Protein AF-A0AAW9X920-F1 (afdb_monomer)

Secondary structure (DSSP, 8-state):
-PPPTHHHHTTS--------------PPPPPGGGS-SS----S----EETT---EEEEEEEEEEETTTTEEEEEEEEEEEEPTTS-EEEEEE--SSS-GGGSPPHHHHHHHHHHHHHHTTSSSSEES--

Mean predicted aligned error: 16.29 Å

Structure (mmCIF, N/CA/C/O backbone):
data_AF-A0AAW9X920-F1
#
_entry.id   AF-A0AAW9X920-F1
#
loop_
_atom_site.group_PDB
_atom_site.id
_atom_site.type_symbol
_atom_site.label_atom_id
_atom_site.label_alt_id
_atom_site.label_comp_id
_atom_site.label_asym_id
_atom_site.label_entity_id
_atom_site.label_seq_id
_atom_site.pdbx_PDB_ins_code
_atom_site.Cartn_x
_atom_site.Cartn_y
_atom_site.Cartn_z
_atom_site.occupancy
_atom_site.B_iso_or_equiv
_atom_site.auth_seq_id
_atom_site.auth_comp_id
_atom_site.auth_asym_id
_atom_site.auth_atom_id
_atom_site.pdbx_PDB_model_num
ATOM 1 N N . MET A 1 1 ? 6.898 -12.401 75.061 1.00 42.81 1 MET A N 1
ATOM 2 C CA . MET A 1 1 ? 6.450 -13.592 74.314 1.00 42.81 1 MET A CA 1
ATOM 3 C C . MET A 1 1 ? 6.729 -13.312 72.852 1.00 42.81 1 MET A C 1
ATOM 5 O O . MET A 1 1 ? 6.138 -12.394 72.303 1.00 42.81 1 MET A O 1
ATOM 9 N N . SER A 1 2 ? 7.764 -13.949 72.305 1.00 46.25 2 SER A N 1
ATOM 10 C CA . SER A 1 2 ? 8.274 -13.684 70.960 1.00 46.25 2 SER A CA 1
ATOM 11 C C . SER A 1 2 ? 7.410 -14.397 69.925 1.00 46.25 2 SER A C 1
ATOM 13 O O . SER A 1 2 ? 7.276 -15.618 69.980 1.00 46.25 2 SER A O 1
ATOM 15 N N . ASN A 1 3 ? 6.846 -13.638 68.991 1.00 46.78 3 ASN A N 1
ATOM 16 C CA . ASN A 1 3 ? 6.108 -14.186 67.861 1.00 46.78 3 ASN A CA 1
ATOM 17 C C . ASN A 1 3 ? 7.087 -14.945 66.958 1.00 46.78 3 ASN A C 1
ATOM 19 O O . ASN A 1 3 ? 8.078 -14.387 66.487 1.00 46.78 3 ASN A O 1
ATOM 23 N N . ASN A 1 4 ? 6.838 -16.242 66.805 1.00 52.34 4 ASN A N 1
ATOM 24 C CA . ASN A 1 4 ? 7.707 -17.183 66.118 1.00 52.34 4 ASN A CA 1
ATOM 25 C C . ASN A 1 4 ? 7.576 -16.962 64.601 1.00 52.34 4 ASN A C 1
ATOM 27 O O . ASN A 1 4 ? 6.489 -17.089 64.043 1.00 52.34 4 ASN A O 1
ATOM 31 N N . LEU A 1 5 ? 8.676 -16.614 63.925 1.00 49.59 5 LEU A N 1
ATOM 32 C CA . LEU A 1 5 ? 8.700 -16.273 62.490 1.00 49.59 5 LEU A CA 1
ATOM 33 C C . LEU A 1 5 ? 8.273 -17.433 61.561 1.00 49.59 5 LEU A C 1
ATOM 35 O O . LEU A 1 5 ? 8.078 -17.226 60.366 1.00 49.59 5 LEU A O 1
ATOM 39 N N . GLN A 1 6 ? 8.133 -18.645 62.103 1.00 53.91 6 GLN A N 1
ATOM 40 C CA . GLN A 1 6 ? 7.789 -19.867 61.373 1.00 53.91 6 GLN A CA 1
ATOM 41 C C . GLN A 1 6 ? 6.299 -19.961 61.005 1.00 53.91 6 GLN A C 1
ATOM 43 O O . GLN A 1 6 ? 5.966 -20.542 59.974 1.00 53.91 6 GLN A O 1
ATOM 48 N N . ASP A 1 7 ? 5.404 -19.331 61.773 1.00 49.53 7 ASP A N 1
ATOM 49 C CA . ASP A 1 7 ? 3.957 -19.428 61.522 1.00 49.53 7 ASP A CA 1
ATOM 50 C C . ASP A 1 7 ? 3.498 -18.547 60.345 1.00 49.53 7 ASP A C 1
ATOM 52 O O . ASP A 1 7 ? 2.472 -18.814 59.722 1.00 49.53 7 ASP A O 1
ATOM 56 N N . ILE A 1 8 ? 4.284 -17.528 59.972 1.00 47.59 8 ILE A N 1
ATOM 57 C CA . ILE A 1 8 ? 3.985 -16.647 58.828 1.00 47.59 8 ILE A CA 1
ATOM 58 C C . ILE A 1 8 ? 4.413 -17.294 57.497 1.00 47.59 8 ILE A C 1
ATOM 60 O O . ILE A 1 8 ? 3.796 -17.049 56.462 1.00 47.59 8 ILE A O 1
ATOM 64 N N . LEU A 1 9 ? 5.418 -18.176 57.507 1.00 43.66 9 LEU A N 1
ATOM 65 C CA . LEU A 1 9 ? 5.896 -18.865 56.299 1.00 43.66 9 LEU A CA 1
ATOM 66 C C . LEU A 1 9 ? 4.977 -20.019 55.861 1.00 43.66 9 LEU A C 1
ATOM 68 O O . LEU A 1 9 ? 4.924 -20.342 54.674 1.00 43.66 9 LEU A O 1
ATOM 72 N N . ALA A 1 10 ? 4.194 -20.594 56.778 1.00 46.12 10 ALA A N 1
ATOM 73 C CA . ALA A 1 10 ? 3.241 -21.661 56.466 1.00 46.12 10 ALA A CA 1
ATOM 74 C C . ALA A 1 10 ? 2.010 -21.176 55.669 1.00 46.12 10 ALA A C 1
ATOM 76 O O . ALA A 1 10 ? 1.384 -21.971 54.974 1.00 46.12 10 ALA A O 1
ATOM 77 N N . ALA A 1 11 ? 1.700 -19.873 55.691 1.00 45.94 11 ALA A N 1
ATOM 78 C CA . ALA A 1 11 ? 0.633 -19.281 54.878 1.00 45.94 11 ALA A CA 1
ATOM 79 C C . ALA A 1 11 ? 1.058 -18.976 53.423 1.00 45.94 11 ALA A C 1
ATOM 81 O O . ALA A 1 11 ? 0.209 -18.658 52.593 1.00 45.94 11 ALA A O 1
ATOM 82 N N . ALA A 1 12 ? 2.353 -19.091 53.098 1.00 47.69 12 ALA A N 1
ATOM 83 C CA . ALA A 1 12 ? 2.895 -18.864 51.753 1.00 47.69 12 ALA A CA 1
ATOM 84 C C . ALA A 1 12 ? 3.190 -20.164 50.975 1.00 47.69 12 ALA A C 1
ATOM 86 O O . ALA A 1 12 ? 3.562 -20.113 49.805 1.00 47.69 12 ALA A O 1
ATOM 87 N N . SER A 1 13 ? 3.010 -21.334 51.597 1.00 43.47 13 SER A N 1
ATOM 88 C CA . SER A 1 13 ? 3.265 -22.643 50.986 1.00 43.47 13 SER A CA 1
ATOM 89 C C . SER A 1 13 ? 1.949 -23.397 50.792 1.00 43.47 13 SER A C 1
ATOM 91 O O . SER A 1 13 ? 1.627 -24.336 51.516 1.00 43.47 13 SER A O 1
ATOM 93 N N . GLY A 1 14 ? 1.149 -22.942 49.826 1.00 42.56 14 GLY A N 1
ATOM 94 C CA . GLY A 1 14 ? -0.138 -23.533 49.443 1.00 42.56 14 GLY A CA 1
ATOM 95 C C . GLY A 1 14 ? -0.027 -24.904 48.765 1.00 42.56 14 GLY A C 1
ATOM 96 O O . GLY A 1 14 ? -0.586 -25.101 47.692 1.00 42.56 14 GLY A O 1
ATOM 97 N N . TYR A 1 15 ? 0.671 -25.865 49.371 1.00 40.88 15 TYR A N 1
ATOM 98 C CA . TYR A 1 15 ? 0.661 -27.253 48.917 1.00 40.88 15 TYR A CA 1
ATOM 99 C C . TYR A 1 15 ? -0.511 -28.004 49.553 1.00 40.88 15 TYR A C 1
ATOM 101 O O . TYR A 1 15 ? -0.364 -28.717 50.545 1.00 40.88 15 TYR A O 1
ATOM 109 N N . GLN A 1 16 ? -1.692 -27.864 48.950 1.00 41.00 16 GLN A N 1
ATOM 110 C CA . GLN A 1 16 ? -2.718 -28.896 49.050 1.00 41.00 16 GLN A CA 1
ATOM 111 C C . GLN A 1 16 ? -2.403 -29.994 48.030 1.00 41.00 16 GLN A C 1
ATOM 113 O O . GLN A 1 16 ? -2.406 -29.770 46.822 1.00 41.00 16 GLN A O 1
ATOM 118 N N . SER A 1 17 ? -2.129 -31.195 48.538 1.00 44.31 17 SER A N 1
ATOM 119 C CA . SER A 1 17 ? -2.162 -32.431 47.759 1.00 44.31 17 SER A CA 1
ATOM 120 C C . SER A 1 17 ? -3.615 -32.714 47.375 1.00 44.31 17 SER A C 1
ATOM 122 O O . SER A 1 17 ? -4.431 -33.012 48.248 1.00 44.31 17 SER A O 1
ATOM 124 N N . VAL A 1 18 ? -3.949 -32.581 46.088 1.00 40.66 18 VAL A N 1
ATOM 125 C CA . VAL A 1 18 ? -5.267 -32.939 45.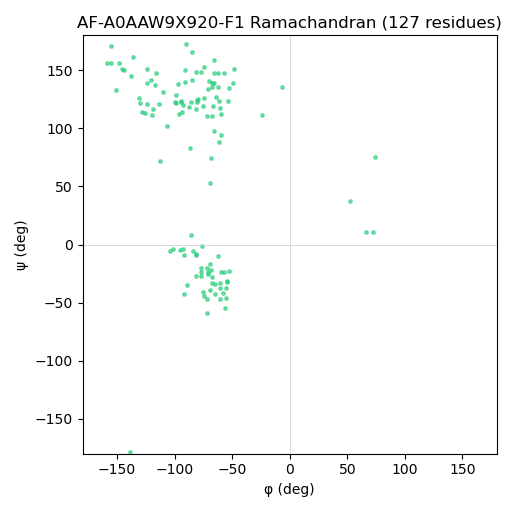552 1.00 40.66 18 VAL A CA 1
ATOM 126 C C . VAL A 1 18 ? -5.095 -33.856 44.339 1.00 40.66 18 VAL A C 1
ATOM 128 O O . VAL A 1 18 ? -4.523 -33.501 43.316 1.00 40.66 18 VAL A O 1
ATOM 131 N N . THR A 1 19 ? -5.565 -35.078 44.569 1.00 40.62 19 THR A N 1
ATOM 132 C CA . THR A 1 19 ? -5.996 -36.168 43.686 1.00 40.62 19 THR A CA 1
ATOM 133 C C . THR A 1 19 ? -6.092 -35.918 42.174 1.00 40.62 19 THR A C 1
ATOM 135 O O . THR A 1 19 ? -6.716 -34.968 41.718 1.00 40.62 19 THR A O 1
ATOM 138 N N . SER A 1 20 ? -5.566 -36.903 41.436 1.00 50.28 20 SER A N 1
ATOM 139 C CA . SER A 1 20 ? -5.685 -37.195 39.999 1.00 50.28 20 SER A CA 1
ATOM 140 C C . SER A 1 20 ? -6.927 -36.643 39.282 1.00 50.28 20 SER A C 1
ATOM 142 O O . SER A 1 20 ? -8.031 -37.166 39.448 1.00 50.28 20 SER A O 1
ATOM 144 N N . GLU A 1 21 ? -6.707 -35.668 38.400 1.00 51.62 21 GLU A N 1
ATOM 145 C CA . GLU A 1 21 ? -7.660 -35.243 37.372 1.00 51.62 21 GLU A CA 1
ATOM 146 C C . GLU A 1 21 ? -7.599 -36.170 36.138 1.00 51.62 21 GLU A C 1
ATOM 148 O O . GLU A 1 21 ? -6.534 -36.711 35.817 1.00 51.62 21 GLU A O 1
ATOM 153 N N . PRO A 1 22 ? -8.718 -36.376 35.416 1.00 46.81 22 PRO A N 1
ATOM 154 C CA . PRO A 1 22 ? -8.713 -37.131 34.170 1.00 46.81 22 PRO A CA 1
ATOM 155 C C . PRO A 1 22 ? -7.901 -36.373 33.115 1.00 46.81 22 PRO A C 1
ATOM 157 O O . PRO A 1 22 ? -8.016 -35.155 32.996 1.00 46.81 22 PRO A O 1
ATOM 160 N N . ALA A 1 23 ? -7.094 -37.097 32.334 1.00 51.25 23 ALA A N 1
ATOM 161 C CA . ALA A 1 23 ? -6.268 -36.535 31.271 1.00 51.25 23 ALA A CA 1
ATOM 162 C C . ALA A 1 23 ? -7.138 -35.855 30.198 1.00 51.25 23 ALA A C 1
ATOM 164 O O . ALA A 1 23 ? -7.540 -36.462 29.204 1.00 51.25 23 ALA A O 1
ATOM 165 N N . LEU A 1 24 ? -7.429 -34.571 30.401 1.00 53.16 24 LEU A N 1
ATOM 166 C CA . LEU A 1 24 ? -7.893 -33.683 29.354 1.00 53.16 24 LEU A CA 1
ATOM 167 C C . LEU A 1 24 ? -6.783 -33.644 28.310 1.00 53.16 24 LEU A C 1
ATOM 169 O O . LEU A 1 24 ? -5.653 -33.250 28.599 1.00 53.16 24 LEU A O 1
ATOM 173 N N . ASN A 1 25 ? -7.104 -34.100 27.102 1.00 54.81 25 ASN A N 1
ATOM 174 C CA . ASN A 1 25 ? -6.221 -34.044 25.947 1.00 54.81 25 ASN A CA 1
ATOM 175 C C . ASN A 1 25 ? -6.047 -32.573 25.535 1.00 54.81 25 ASN A C 1
ATOM 177 O O . ASN A 1 25 ? -6.659 -32.091 24.579 1.00 54.81 25 ASN A O 1
ATOM 181 N N . PHE A 1 26 ? -5.264 -31.834 26.321 1.00 55.59 26 PHE A N 1
ATOM 182 C CA . PHE A 1 26 ? -4.815 -30.495 26.000 1.00 55.59 26 PHE A CA 1
ATOM 183 C C . PHE A 1 26 ? -3.899 -30.623 24.791 1.00 55.59 26 PHE A C 1
ATOM 185 O O . PHE A 1 26 ? -2.719 -30.955 24.899 1.00 55.59 26 PHE A O 1
ATOM 192 N N . LYS A 1 27 ? -4.459 -30.370 23.605 1.00 64.38 27 LYS A N 1
ATOM 193 C CA . LYS A 1 27 ? -3.639 -30.091 22.431 1.00 64.38 27 LYS A CA 1
ATOM 194 C C . LYS A 1 27 ? -2.711 -28.947 22.813 1.00 64.38 27 LYS A C 1
ATOM 196 O O . LYS A 1 27 ? -3.187 -27.895 23.244 1.00 64.38 27 LYS A O 1
ATOM 201 N N . ARG A 1 28 ? -1.402 -29.176 22.683 1.00 78.94 28 ARG A N 1
ATOM 202 C CA . ARG A 1 28 ? -0.397 -28.154 22.972 1.00 78.94 28 ARG A CA 1
ATOM 203 C C . ARG A 1 28 ? -0.771 -26.847 22.251 1.00 78.94 28 ARG A C 1
ATOM 205 O O . ARG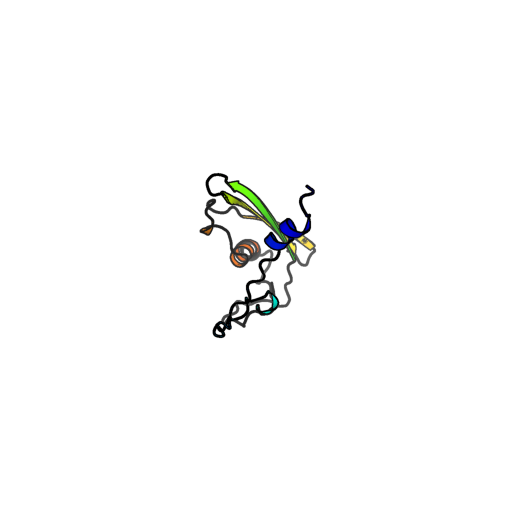 A 1 28 ? -1.216 -26.914 21.098 1.00 78.94 28 ARG A O 1
ATOM 212 N N . PRO A 1 29 ? -0.610 -25.682 22.896 1.00 77.12 29 PRO A N 1
ATOM 213 C CA . PRO A 1 29 ? -0.699 -24.404 22.207 1.00 77.12 29 PRO A CA 1
ATOM 214 C C . PRO A 1 29 ? 0.241 -24.418 21.003 1.00 77.12 29 PRO A C 1
ATOM 216 O O . PRO A 1 29 ? 1.375 -24.885 21.122 1.00 77.12 29 PRO A O 1
ATOM 219 N N . LYS A 1 30 ? -0.237 -23.945 19.848 1.00 73.75 30 LYS A N 1
ATOM 220 C CA . LYS A 1 30 ? 0.609 -23.863 18.657 1.00 73.75 30 LYS A CA 1
ATOM 221 C C . LYS A 1 30 ? 1.746 -22.874 18.910 1.00 73.75 30 LYS A C 1
ATOM 223 O O . LYS A 1 30 ? 1.471 -21.738 19.296 1.00 73.75 30 LYS A O 1
ATOM 228 N N . THR A 1 31 ? 2.988 -23.289 18.694 1.00 76.62 31 THR A N 1
ATOM 229 C CA . THR A 1 31 ? 4.159 -22.405 18.729 1.00 76.62 31 THR A CA 1
ATOM 230 C C . THR A 1 31 ? 4.425 -21.831 17.341 1.00 76.62 31 THR A C 1
ATOM 232 O O . THR A 1 31 ? 3.785 -22.212 16.361 1.00 76.62 31 THR A O 1
ATOM 235 N N . LEU A 1 32 ? 5.364 -20.888 17.242 1.00 58.56 32 LEU A N 1
ATOM 236 C CA . LEU A 1 32 ? 5.809 -20.352 15.953 1.00 58.56 32 LEU A CA 1
ATOM 237 C C . LEU A 1 32 ? 6.274 -21.472 15.001 1.00 58.56 32 LEU A C 1
ATOM 239 O O . LEU A 1 32 ? 6.039 -21.393 13.800 1.00 58.56 32 LEU A O 1
ATOM 243 N N . ASP A 1 33 ? 6.827 -22.550 15.558 1.00 75.56 33 ASP A N 1
ATOM 244 C CA . ASP A 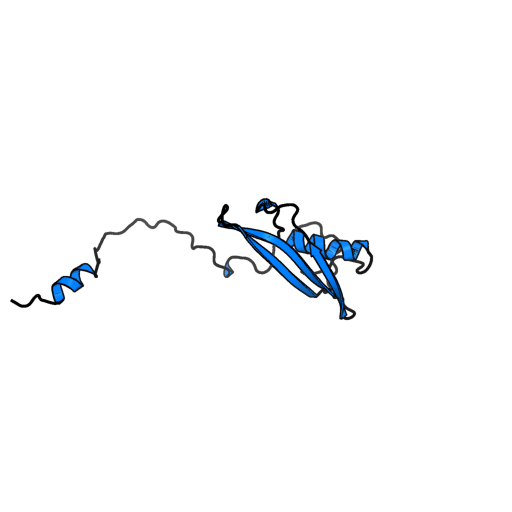1 33 ? 7.301 -23.729 14.824 1.00 75.56 33 ASP A CA 1
ATOM 245 C C . ASP A 1 33 ? 6.168 -24.566 14.203 1.00 75.56 33 ASP A C 1
ATOM 247 O O . ASP A 1 33 ? 6.414 -25.384 13.320 1.00 75.56 33 ASP A O 1
ATOM 251 N N . ASP A 1 34 ? 4.920 -24.381 14.653 1.00 80.25 34 ASP A N 1
ATOM 252 C CA . ASP A 1 34 ? 3.744 -25.057 14.091 1.00 80.25 34 ASP A CA 1
ATOM 253 C C . ASP A 1 34 ? 3.212 -24.374 12.821 1.00 80.25 34 ASP A C 1
ATOM 255 O O . ASP A 1 34 ? 2.302 -24.897 12.166 1.00 80.25 34 ASP A O 1
ATOM 259 N N . TYR A 1 35 ? 3.746 -23.201 12.473 1.00 67.25 35 TYR A N 1
ATOM 260 C CA . TYR A 1 35 ? 3.421 -22.521 11.230 1.00 67.25 35 TYR A CA 1
ATOM 261 C C . TYR A 1 35 ? 4.437 -22.934 10.165 1.00 67.25 35 TYR A C 1
ATOM 263 O O . TYR A 1 35 ? 5.636 -22.718 10.344 1.00 67.25 35 TYR A O 1
ATOM 271 N N . PRO A 1 36 ? 3.995 -23.536 9.048 1.00 65.88 36 PRO A N 1
ATOM 272 C CA . PRO A 1 36 ? 4.913 -23.894 7.987 1.00 65.88 36 PRO A CA 1
ATOM 273 C C . PRO A 1 36 ? 5.567 -22.618 7.456 1.00 65.88 36 PRO A C 1
ATOM 275 O O . PRO A 1 36 ? 4.883 -21.700 7.010 1.00 65.88 36 PRO A O 1
ATOM 278 N N . VAL A 1 37 ? 6.900 -22.591 7.485 1.00 63.66 37 VAL A N 1
ATOM 279 C CA . VAL A 1 37 ? 7.717 -21.499 6.927 1.00 63.66 37 VAL A CA 1
ATOM 280 C C . VAL A 1 37 ? 7.412 -21.292 5.436 1.00 63.66 37 VAL A C 1
ATOM 282 O O . VAL A 1 37 ? 7.599 -20.205 4.902 1.00 63.66 37 VAL A O 1
ATOM 285 N N . ILE A 1 38 ? 6.899 -22.332 4.768 1.00 58.38 38 ILE A N 1
ATOM 286 C CA . ILE A 1 38 ? 6.569 -22.336 3.346 1.00 58.38 38 ILE A CA 1
ATOM 287 C C . ILE A 1 38 ? 5.061 -22.587 3.187 1.00 58.38 38 ILE A C 1
ATOM 289 O O . ILE A 1 38 ? 4.582 -23.664 3.561 1.00 58.38 38 ILE A O 1
ATOM 293 N N . PRO A 1 39 ? 4.287 -21.634 2.639 1.00 51.91 39 PRO A N 1
ATOM 294 C CA . PRO A 1 39 ? 2.858 -21.824 2.438 1.00 51.91 39 PRO A CA 1
ATOM 295 C C . PRO A 1 39 ? 2.575 -22.929 1.402 1.00 51.91 39 PRO A C 1
ATOM 297 O O . PRO A 1 39 ? 3.335 -23.098 0.444 1.00 51.91 39 PRO A O 1
ATOM 300 N N . PRO A 1 40 ? 1.470 -23.685 1.551 1.00 54.66 40 PRO A N 1
ATOM 301 C CA . PRO A 1 40 ? 1.071 -24.681 0.565 1.00 54.66 40 PRO A CA 1
ATOM 302 C C . PRO A 1 40 ? 0.762 -24.006 -0.776 1.00 54.66 40 PRO A C 1
ATOM 304 O O . PRO A 1 40 ? 0.084 -22.978 -0.831 1.00 54.66 40 PRO A O 1
ATOM 307 N N . ALA A 1 41 ? 1.253 -24.599 -1.865 1.00 55.66 41 ALA A N 1
ATOM 308 C CA . ALA A 1 41 ? 1.097 -24.062 -3.210 1.00 55.66 41 ALA A CA 1
ATOM 309 C C . ALA A 1 41 ? -0.390 -23.935 -3.591 1.00 55.66 41 ALA A C 1
ATOM 311 O O . ALA A 1 41 ? -1.090 -24.933 -3.774 1.00 55.66 41 ALA A O 1
ATOM 312 N N . SER A 1 42 ? -0.870 -22.697 -3.727 1.00 57.72 42 SER A N 1
ATOM 313 C CA . SER A 1 42 ? -2.209 -22.405 -4.243 1.00 57.72 42 SER A CA 1
ATOM 314 C C . SER A 1 42 ? -2.182 -22.223 -5.763 1.00 57.72 42 SER A C 1
ATOM 316 O O . SER A 1 42 ? -1.255 -21.651 -6.336 1.00 57.72 42 SER A O 1
ATOM 318 N N . LYS A 1 43 ? -3.212 -22.760 -6.421 1.00 59.94 43 LYS A N 1
ATOM 319 C CA . LYS A 1 43 ? -3.363 -22.866 -7.877 1.00 59.94 43 LYS A CA 1
ATOM 320 C C . LYS A 1 43 ? -3.776 -21.526 -8.511 1.00 59.94 43 LYS A C 1
ATOM 322 O O . LYS A 1 43 ? -4.578 -20.791 -7.948 1.00 59.94 43 LYS A O 1
ATOM 327 N N . LYS A 1 44 ? -3.307 -21.337 -9.754 1.00 53.31 44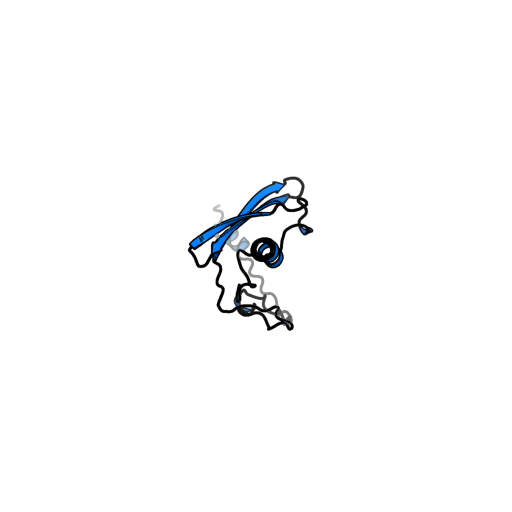 LYS A N 1
ATOM 328 C CA . LYS A 1 44 ? -3.385 -20.162 -10.655 1.00 53.31 44 LYS A CA 1
ATOM 329 C C . LYS A 1 44 ? -2.474 -18.993 -10.276 1.00 53.31 44 LYS A C 1
ATOM 331 O O . LYS A 1 44 ? -2.895 -17.940 -9.816 1.00 53.31 44 LYS A O 1
ATOM 336 N N . VAL A 1 45 ? -1.207 -19.235 -10.578 1.00 50.00 45 VAL A N 1
ATOM 337 C CA . VAL A 1 45 ? -0.097 -18.290 -10.598 1.00 50.00 45 VAL A CA 1
ATOM 338 C C . VAL A 1 45 ? -0.281 -17.375 -11.819 1.00 50.00 45 VAL A C 1
ATOM 340 O O . VAL A 1 45 ? -0.183 -17.831 -12.959 1.00 50.00 45 VAL A O 1
ATOM 343 N N . SER A 1 46 ? -0.595 -16.094 -11.588 1.00 52.38 46 SER A N 1
ATOM 344 C CA . SER A 1 46 ? -0.209 -15.007 -12.506 1.00 52.38 46 SER A CA 1
ATOM 345 C C . SER A 1 46 ? 1.277 -15.172 -12.833 1.00 52.38 46 SER A C 1
ATOM 347 O O . SER A 1 46 ? 1.977 -15.750 -12.022 1.00 52.38 46 SER A O 1
ATOM 349 N N . VAL A 1 47 ? 1.791 -14.756 -13.993 1.00 49.50 47 VAL A N 1
ATOM 350 C CA . VAL A 1 47 ? 3.210 -14.994 -14.343 1.00 49.50 47 VAL A CA 1
ATOM 351 C C . VAL A 1 47 ? 4.128 -14.329 -13.301 1.00 49.50 47 VAL A C 1
ATOM 353 O O . VAL A 1 47 ? 4.411 -13.136 -13.359 1.00 49.50 47 VAL A O 1
ATOM 356 N N . ILE A 1 48 ? 4.518 -15.123 -12.310 1.00 54.28 48 ILE A N 1
ATOM 357 C CA . ILE A 1 48 ? 5.362 -14.805 -11.170 1.00 54.28 48 ILE A CA 1
ATOM 358 C C . ILE A 1 48 ? 6.783 -15.048 -11.661 1.00 54.28 48 ILE A C 1
ATOM 360 O O . ILE A 1 48 ? 7.119 -16.159 -12.072 1.00 54.28 48 ILE A O 1
ATOM 364 N N . SER A 1 49 ? 7.611 -14.010 -11.680 1.00 58.50 49 SER A N 1
ATOM 365 C CA . SER A 1 49 ? 8.984 -14.148 -12.150 1.00 58.50 49 SER A CA 1
ATOM 366 C C . SER A 1 49 ? 9.938 -14.414 -11.004 1.00 58.50 49 SER A C 1
ATOM 368 O O . SER A 1 49 ? 10.238 -13.490 -10.253 1.00 58.50 49 SER A O 1
ATOM 370 N N . SER A 1 50 ? 10.539 -15.603 -10.969 1.00 62.25 50 SER A N 1
ATOM 371 C CA . SER A 1 50 ? 11.673 -15.927 -10.088 1.00 62.25 50 SER A CA 1
ATOM 372 C C . SER A 1 50 ? 12.842 -14.940 -10.187 1.00 62.25 50 SER A C 1
ATOM 374 O O . SER A 1 50 ? 13.613 -14.821 -9.245 1.00 62.25 50 SER A O 1
ATOM 376 N N . ASP A 1 51 ? 12.953 -14.222 -11.308 1.00 72.94 51 ASP A N 1
ATOM 377 C CA . ASP A 1 51 ? 14.126 -13.401 -11.627 1.00 72.94 51 ASP A CA 1
ATOM 378 C C . ASP A 1 51 ? 13.973 -11.925 -11.223 1.00 72.94 51 ASP A C 1
ATOM 380 O O . ASP A 1 51 ? 14.898 -11.140 -11.415 1.00 72.94 51 ASP A O 1
ATOM 384 N N . LEU A 1 52 ? 12.795 -11.513 -10.734 1.00 83.56 52 LEU A N 1
ATOM 385 C CA . LEU A 1 52 ? 12.561 -10.138 -10.286 1.00 83.56 52 LEU A CA 1
ATOM 386 C C . LEU A 1 52 ? 12.500 -10.111 -8.763 1.00 83.56 52 LEU A C 1
ATOM 388 O O . LEU A 1 52 ? 11.476 -10.456 -8.170 1.00 83.56 52 LEU A O 1
ATOM 392 N N . THR A 1 53 ? 13.600 -9.662 -8.170 1.00 86.50 53 THR A N 1
ATOM 393 C CA . THR A 1 53 ? 13.722 -9.401 -6.736 1.00 86.50 53 THR A CA 1
ATOM 394 C C . THR A 1 53 ? 13.543 -7.912 -6.487 1.00 86.50 53 THR A C 1
ATOM 396 O O . THR A 1 53 ? 14.205 -7.092 -7.121 1.00 86.50 53 THR A O 1
ATOM 399 N N . LEU A 1 54 ? 12.655 -7.571 -5.557 1.00 89.56 54 LEU A N 1
ATOM 400 C CA . LEU A 1 54 ? 12.463 -6.211 -5.062 1.00 89.56 54 LEU A CA 1
ATOM 401 C C . LEU A 1 54 ? 12.806 -6.189 -3.575 1.00 89.56 54 LEU A C 1
ATOM 403 O O . LEU A 1 54 ? 12.395 -7.086 -2.840 1.00 89.56 54 LEU A O 1
ATOM 407 N N . HIS A 1 55 ? 13.515 -5.158 -3.123 1.00 91.88 55 HIS A N 1
ATOM 408 C CA . HIS A 1 55 ? 13.700 -4.917 -1.693 1.00 91.88 55 HIS A CA 1
ATOM 409 C C . HIS A 1 55 ? 1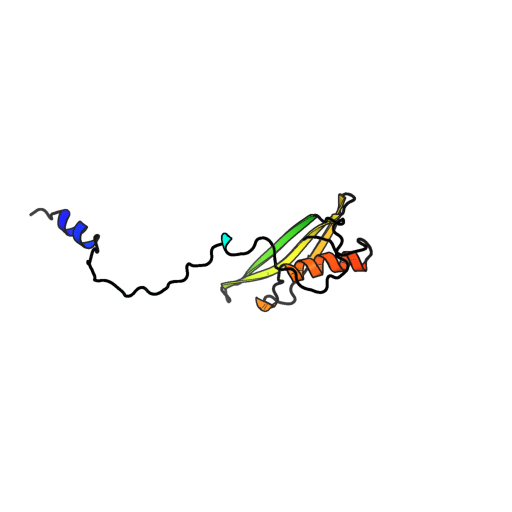2.712 -3.846 -1.248 1.00 91.88 55 HIS A C 1
ATOM 411 O O . HIS A 1 55 ? 12.697 -2.752 -1.806 1.00 91.88 55 HIS A O 1
ATOM 417 N N . ILE A 1 56 ? 11.874 -4.162 -0.263 1.00 94.81 56 ILE A N 1
ATOM 418 C CA . ILE A 1 56 ? 10.816 -3.263 0.200 1.00 94.81 56 ILE A CA 1
ATOM 419 C C . ILE A 1 56 ? 11.053 -2.959 1.675 1.00 94.81 56 ILE A C 1
ATOM 421 O O . ILE A 1 56 ? 10.919 -3.838 2.525 1.00 94.81 56 ILE A O 1
ATOM 425 N N . GLY A 1 57 ? 11.407 -1.712 1.973 1.00 96.19 57 GLY A N 1
ATOM 426 C CA . GLY A 1 57 ? 11.319 -1.169 3.325 1.00 96.19 57 GLY A CA 1
ATOM 427 C C . GLY A 1 57 ? 9.907 -0.653 3.573 1.00 96.19 57 GLY A C 1
ATOM 428 O O . GLY A 1 57 ? 9.301 -0.084 2.664 1.00 96.19 57 GLY A O 1
ATOM 429 N N . PHE A 1 58 ? 9.373 -0.846 4.776 1.00 96.75 58 PHE A N 1
ATOM 430 C CA . PHE A 1 58 ? 8.068 -0.310 5.146 1.00 96.75 58 PHE A CA 1
ATOM 431 C C . PHE A 1 58 ? 8.021 0.128 6.607 1.00 96.75 58 PHE A C 1
ATOM 433 O O . PHE A 1 58 ? 8.700 -0.447 7.459 1.00 96.75 58 PHE A O 1
ATOM 440 N N . ASP A 1 59 ? 7.195 1.133 6.876 1.00 96.94 59 ASP A N 1
ATOM 441 C CA . ASP A 1 59 ? 6.862 1.614 8.212 1.00 96.94 59 ASP A CA 1
ATOM 442 C C . ASP A 1 59 ? 5.355 1.927 8.312 1.00 96.94 59 ASP A C 1
ATOM 444 O O . ASP A 1 59 ? 4.565 1.656 7.397 1.00 96.94 59 ASP A O 1
ATOM 448 N N . THR A 1 60 ? 4.917 2.398 9.477 1.00 96.38 60 THR A N 1
ATOM 449 C CA . THR A 1 60 ? 3.513 2.730 9.731 1.00 96.38 60 THR A CA 1
ATOM 450 C C . THR A 1 60 ? 3.426 3.839 10.764 1.00 96.38 60 THR A C 1
ATOM 452 O O . THR A 1 60 ? 4.016 3.724 11.838 1.00 96.38 60 THR A O 1
ATOM 455 N N . GLU A 1 61 ? 2.614 4.854 10.483 1.00 97.38 61 GLU A N 1
ATOM 456 C CA . GLU A 1 61 ? 2.259 5.893 11.451 1.00 97.38 61 GLU A CA 1
ATOM 457 C C . GLU A 1 61 ? 0.924 5.571 12.107 1.00 97.38 61 GLU A C 1
ATOM 459 O O . GLU A 1 61 ? -0.039 5.151 11.455 1.00 97.38 61 GLU A O 1
ATOM 464 N N . TYR A 1 62 ? 0.848 5.783 13.416 1.00 96.50 62 TYR A N 1
ATOM 465 C CA . TYR A 1 62 ? -0.353 5.513 14.189 1.00 96.50 62 TYR A CA 1
ATOM 466 C C . TYR A 1 62 ? -0.493 6.471 15.365 1.00 96.50 62 TYR A C 1
ATOM 468 O O . TYR A 1 62 ? 0.482 7.004 15.892 1.00 96.50 62 TYR A O 1
ATOM 476 N N . VAL A 1 63 ? -1.730 6.642 15.816 1.00 96.75 63 VAL A N 1
ATOM 477 C CA . VAL A 1 63 ? -2.052 7.376 17.038 1.00 96.75 63 VAL A CA 1
ATOM 478 C C . VAL A 1 63 ? -2.859 6.480 17.965 1.00 96.75 63 VAL A C 1
ATOM 480 O O . VAL A 1 63 ? -3.726 5.728 17.524 1.00 96.75 63 VAL A O 1
ATOM 483 N N . PHE A 1 64 ? -2.567 6.524 19.262 1.00 96.12 64 PHE A N 1
ATOM 484 C CA . PHE A 1 64 ? -3.376 5.809 20.242 1.00 96.12 64 PHE A CA 1
ATOM 485 C C . PHE A 1 64 ? -4.707 6.536 20.456 1.00 96.12 64 PHE A C 1
ATOM 487 O O . PHE A 1 64 ? -4.726 7.723 20.784 1.00 96.12 64 PHE A O 1
ATOM 494 N N . ASN A 1 65 ? -5.813 5.812 20.307 1.00 93.75 65 ASN A N 1
ATOM 495 C CA . ASN A 1 65 ? -7.159 6.301 20.547 1.00 93.75 65 ASN A CA 1
ATOM 496 C C . ASN A 1 65 ? -7.610 5.912 21.969 1.00 93.75 65 ASN A C 1
ATOM 498 O O . ASN A 1 65 ? -7.811 4.724 22.241 1.00 93.75 65 ASN A O 1
ATOM 502 N N . PRO A 1 66 ? -7.790 6.882 22.887 1.00 95.69 66 PRO A N 1
ATOM 503 C CA . PRO A 1 66 ? -8.147 6.592 24.274 1.00 95.69 66 PRO A CA 1
ATOM 504 C C . PRO A 1 66 ? -9.588 6.092 24.440 1.00 95.69 66 PRO A C 1
ATOM 506 O O . PRO A 1 66 ? -9.871 5.395 25.412 1.00 95.69 66 PRO A O 1
ATOM 509 N N . GLU A 1 67 ? -10.490 6.411 23.509 1.00 94.62 67 GLU A N 1
ATOM 510 C CA . GLU A 1 67 ? -11.897 6.001 23.573 1.00 94.62 67 GLU A CA 1
ATOM 511 C C . GLU A 1 67 ? -12.055 4.518 23.235 1.00 94.62 67 GLU A C 1
ATOM 513 O O . GLU A 1 67 ? -12.755 3.779 23.925 1.00 94.62 67 GLU A O 1
ATOM 518 N N . THR A 1 68 ? -11.368 4.065 22.184 1.00 91.69 68 THR A N 1
ATOM 519 C CA . THR A 1 68 ? -11.407 2.665 21.735 1.00 91.69 68 THR A CA 1
ATOM 520 C C . THR A 1 68 ? -10.305 1.805 22.356 1.00 91.69 68 THR A C 1
ATOM 522 O O . THR A 1 68 ? -10.325 0.581 22.197 1.00 91.69 68 THR A O 1
ATOM 525 N N . GLN A 1 69 ? -9.356 2.439 23.057 1.00 94.38 69 GLN A N 1
ATOM 526 C CA . GLN A 1 69 ? -8.131 1.854 23.613 1.00 94.38 69 GLN A CA 1
ATOM 527 C C . GLN A 1 69 ? -7.306 1.075 22.578 1.00 94.38 69 GLN A C 1
ATOM 529 O O . GLN A 1 69 ? -6.739 0.019 22.865 1.00 94.38 69 GLN A O 1
ATOM 534 N N . GLN A 1 70 ? -7.255 1.569 21.342 1.00 92.25 70 GLN A N 1
ATOM 535 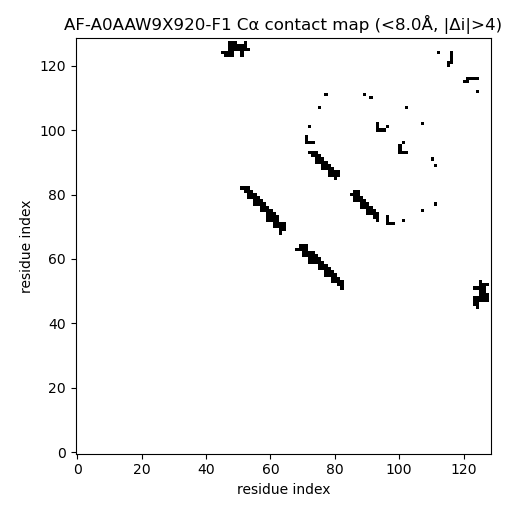C CA . GLN A 1 70 ? -6.557 0.929 20.228 1.00 92.25 70 GLN A CA 1
ATOM 536 C C . GLN A 1 70 ? -5.755 1.950 19.425 1.00 92.25 70 GLN A C 1
ATOM 538 O O . GLN A 1 70 ? -6.015 3.143 19.490 1.00 92.25 70 GLN A O 1
ATOM 543 N N . ASN A 1 71 ? -4.787 1.474 18.642 1.00 94.25 71 ASN A N 1
ATOM 544 C CA . ASN A 1 71 ? -4.081 2.330 17.692 1.00 94.25 71 ASN A CA 1
ATOM 545 C C . ASN A 1 71 ? -4.921 2.537 16.430 1.00 94.25 71 ASN A C 1
ATOM 547 O O . ASN A 1 71 ? -5.288 1.566 15.758 1.00 94.25 71 ASN A O 1
ATOM 551 N N . ASP A 1 72 ? -5.159 3.792 16.090 1.00 94.50 72 ASP A N 1
ATOM 552 C CA . ASP A 1 72 ? -5.690 4.207 14.803 1.00 94.50 72 ASP A CA 1
ATOM 553 C C . ASP A 1 72 ? -4.511 4.351 13.841 1.00 94.50 72 ASP A C 1
ATOM 555 O O . ASP A 1 72 ? -3.548 5.069 14.119 1.00 94.50 72 ASP A O 1
ATOM 559 N N . ILE A 1 73 ? -4.556 3.611 12.734 1.00 96.12 73 ILE A N 1
ATOM 560 C CA . ILE A 1 73 ? -3.496 3.656 11.726 1.00 96.12 73 ILE A CA 1
ATOM 561 C C . ILE A 1 73 ? -3.729 4.880 10.847 1.00 96.12 73 ILE A C 1
ATOM 563 O O . ILE A 1 73 ? -4.807 5.024 10.275 1.00 96.12 73 ILE A O 1
ATOM 567 N N . LEU A 1 74 ? -2.721 5.743 10.747 1.00 95.56 74 LEU A N 1
ATOM 568 C CA . LEU A 1 74 ? -2.772 6.970 9.957 1.00 95.56 74 LEU A CA 1
ATOM 569 C C . LEU A 1 74 ? -2.259 6.736 8.538 1.00 95.56 74 LEU A C 1
ATOM 571 O O . LEU A 1 74 ? -2.865 7.211 7.581 1.00 95.56 74 LEU A O 1
ATOM 575 N N . SER A 1 75 ? -1.167 5.986 8.394 1.00 96.81 75 SER A N 1
ATOM 576 C CA . SER A 1 75 ? -0.593 5.658 7.092 1.00 96.81 75 SER A CA 1
ATOM 577 C C . SER A 1 75 ? 0.288 4.421 7.148 1.00 96.81 75 SER A C 1
ATOM 579 O O . SER A 1 75 ? 0.838 4.080 8.193 1.00 96.81 75 SER A O 1
ATOM 581 N N . TYR A 1 76 ? 0.442 3.788 5.990 1.00 97.94 76 TYR A N 1
ATOM 582 C CA . TYR A 1 76 ? 1.512 2.843 5.710 1.00 97.94 76 TYR A CA 1
ATOM 583 C C . TYR A 1 76 ? 2.456 3.483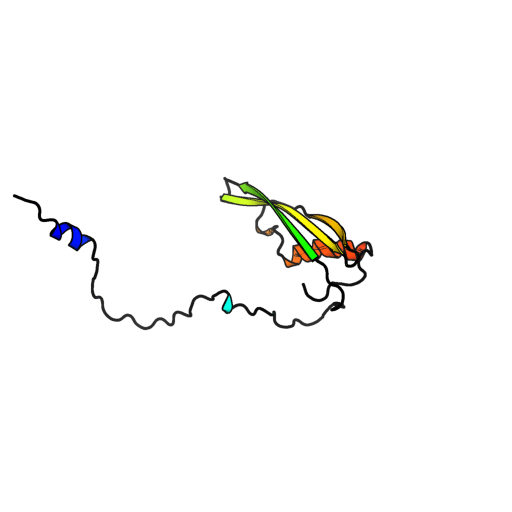 4.702 1.00 97.94 76 TYR A C 1
ATOM 585 O O . TYR A 1 76 ? 1.984 3.973 3.672 1.00 97.94 76 TYR A O 1
ATOM 593 N N . GLN A 1 77 ? 3.762 3.452 4.944 1.00 97.69 77 GLN A N 1
ATOM 594 C CA . GLN A 1 77 ? 4.732 3.942 3.973 1.00 97.69 77 GLN A CA 1
ATOM 595 C C . GLN A 1 77 ? 5.627 2.811 3.501 1.00 97.69 77 GLN A C 1
ATOM 597 O O . GLN A 1 77 ? 5.915 1.857 4.224 1.00 97.69 77 GLN A O 1
ATOM 602 N N . SER A 1 78 ? 6.045 2.907 2.244 1.00 97.38 78 SER A N 1
ATOM 603 C CA . SER A 1 78 ? 6.933 1.931 1.629 1.00 97.38 78 SER A CA 1
ATOM 604 C C . SER A 1 78 ? 7.997 2.610 0.787 1.00 97.38 78 SER A C 1
ATOM 606 O O . SER A 1 78 ? 7.709 3.594 0.106 1.00 97.38 78 SER A O 1
ATOM 608 N N . TYR A 1 79 ? 9.190 2.027 0.770 1.00 97.12 79 TYR A N 1
ATOM 609 C CA . TYR A 1 79 ? 10.272 2.376 -0.139 1.00 97.12 79 TYR A CA 1
ATOM 610 C C . TYR A 1 79 ? 10.740 1.115 -0.863 1.00 97.12 79 TYR A C 1
ATOM 612 O O . TYR A 1 79 ? 11.273 0.191 -0.244 1.00 97.12 79 TYR A O 1
ATOM 620 N N . VAL A 1 80 ? 10.503 1.065 -2.171 1.00 95.69 80 VAL A N 1
ATOM 621 C CA . VAL A 1 80 ? 10.847 -0.070 -3.030 1.00 95.69 80 VAL A CA 1
ATOM 622 C C . VAL A 1 80 ? 12.153 0.236 -3.744 1.00 95.69 80 VAL A C 1
ATOM 624 O O . VAL A 1 80 ? 12.230 1.219 -4.474 1.00 95.69 80 VAL A O 1
ATOM 627 N N . VAL A 1 81 ? 13.164 -0.610 -3.562 1.00 93.56 81 VAL A N 1
ATOM 628 C CA . VAL A 1 81 ? 14.429 -0.557 -4.304 1.00 93.56 81 VAL A CA 1
ATOM 629 C C . VAL A 1 81 ? 14.347 -1.508 -5.494 1.00 93.56 81 VAL A C 1
ATOM 631 O O . VAL A 1 81 ? 14.091 -2.706 -5.333 1.00 93.56 81 VAL A O 1
ATOM 634 N N . LEU A 1 82 ? 14.552 -0.952 -6.685 1.00 89.75 82 LEU A N 1
ATOM 635 C CA . LEU A 1 82 ? 14.532 -1.650 -7.965 1.00 89.75 82 LEU A CA 1
ATOM 636 C C . LEU A 1 82 ? 15.900 -2.293 -8.273 1.00 89.75 82 LEU A C 1
ATOM 638 O O . LEU A 1 82 ? 16.903 -1.940 -7.648 1.00 89.75 82 LEU A O 1
ATOM 642 N N . PRO A 1 83 ? 15.985 -3.215 -9.253 1.00 86.81 83 PRO A N 1
ATOM 643 C CA . PRO A 1 83 ? 17.246 -3.878 -9.606 1.00 86.81 83 PRO A CA 1
ATOM 644 C C . PRO A 1 83 ? 18.375 -2.938 -10.056 1.00 86.81 83 PRO A C 1
ATOM 646 O O . PRO A 1 83 ? 19.547 -3.289 -9.953 1.00 86.81 83 PRO A O 1
ATOM 649 N N . ASP A 1 84 ? 18.040 -1.746 -10.550 1.00 86.19 84 ASP A N 1
ATOM 650 C CA . ASP A 1 84 ? 19.001 -0.705 -10.928 1.00 86.19 84 ASP A CA 1
ATOM 651 C C . ASP A 1 84 ? 19.426 0.195 -9.746 1.00 86.19 84 ASP A C 1
ATOM 653 O O . ASP A 1 84 ? 20.155 1.167 -9.937 1.00 86.19 84 ASP A O 1
ATOM 657 N N . ASN A 1 85 ? 19.019 -0.156 -8.519 1.00 86.31 85 ASN A N 1
ATOM 658 C CA . ASN A 1 85 ? 19.212 0.581 -7.264 1.00 86.31 85 ASN A CA 1
ATOM 659 C C . ASN A 1 85 ? 18.476 1.923 -7.172 1.00 86.31 85 ASN A C 1
ATOM 661 O O . ASN A 1 85 ? 18.707 2.685 -6.228 1.00 86.31 85 ASN A O 1
ATOM 665 N N . THR A 1 86 ? 17.572 2.224 -8.102 1.00 89.75 86 THR A N 1
ATOM 666 C CA . THR A 1 86 ? 16.660 3.354 -7.929 1.00 89.75 86 THR A CA 1
ATOM 667 C C . THR A 1 86 ? 15.571 3.005 -6.916 1.00 89.75 86 THR A C 1
ATOM 669 O O . THR A 1 86 ? 15.253 1.835 -6.686 1.00 89.75 86 THR A O 1
ATOM 672 N N . GLY A 1 87 ? 15.035 4.027 -6.252 1.00 93.44 87 GLY A N 1
ATOM 673 C CA . GLY A 1 87 ? 14.045 3.857 -5.198 1.00 93.44 87 GLY A CA 1
ATOM 674 C C . GLY A 1 87 ? 12.738 4.571 -5.501 1.00 93.44 87 GLY A C 1
ATOM 675 O O . GLY A 1 87 ? 12.740 5.686 -6.023 1.00 93.44 87 GLY A O 1
ATOM 676 N N . VAL A 1 88 ? 11.626 3.935 -5.140 1.00 95.25 88 VAL A N 1
ATOM 677 C CA . VAL A 1 88 ? 10.276 4.478 -5.303 1.00 95.25 88 VAL A CA 1
ATOM 678 C C . VAL A 1 88 ? 9.570 4.484 -3.954 1.00 95.25 88 VAL A C 1
ATOM 680 O O . VAL A 1 88 ? 9.408 3.437 -3.327 1.00 95.25 88 VAL A O 1
ATOM 683 N N . SER A 1 89 ? 9.150 5.665 -3.504 1.00 96.25 89 SER A N 1
ATOM 684 C CA . SER A 1 89 ? 8.370 5.828 -2.279 1.00 96.25 89 SER A CA 1
ATOM 685 C C . SER A 1 89 ? 6.868 5.767 -2.553 1.00 96.25 89 SER A C 1
ATOM 687 O O . SER A 1 89 ? 6.394 6.159 -3.619 1.00 96.25 89 SER A O 1
ATOM 689 N N . ASN A 1 90 ? 6.108 5.291 -1.570 1.00 95.56 90 ASN A N 1
ATOM 690 C CA . ASN A 1 90 ? 4.650 5.322 -1.584 1.00 95.56 90 ASN A CA 1
ATOM 691 C C . ASN A 1 90 ? 4.103 5.523 -0.166 1.00 95.56 90 ASN A C 1
ATOM 693 O O . ASN A 1 90 ? 4.726 5.092 0.807 1.00 95.56 90 ASN A O 1
ATOM 697 N N . ILE A 1 91 ? 2.933 6.152 -0.070 1.00 97.31 91 ILE A N 1
ATOM 698 C CA . ILE A 1 91 ? 2.176 6.329 1.169 1.00 97.31 91 ILE A CA 1
ATOM 699 C C . ILE A 1 91 ? 0.737 5.903 0.900 1.00 97.31 91 ILE A C 1
ATOM 701 O O . ILE A 1 91 ? 0.095 6.398 -0.025 1.00 97.31 91 ILE A O 1
ATOM 705 N N . ILE A 1 92 ? 0.230 4.997 1.727 1.00 96.81 92 ILE A N 1
ATOM 706 C CA . ILE A 1 92 ? -1.132 4.485 1.648 1.00 96.81 92 ILE A CA 1
ATOM 707 C C . ILE A 1 92 ? -1.889 4.935 2.892 1.00 96.81 92 ILE A C 1
ATOM 709 O O . ILE A 1 92 ? -1.516 4.595 4.017 1.00 96.81 92 ILE A O 1
ATOM 713 N N . TYR A 1 93 ? -2.977 5.670 2.680 1.00 95.69 93 TYR A N 1
ATOM 714 C CA . TYR A 1 93 ? -3.883 6.095 3.741 1.00 95.69 93 TYR A CA 1
ATOM 715 C C . TYR A 1 93 ? -5.047 5.105 3.853 1.00 95.69 93 TYR A C 1
ATOM 717 O O . TYR A 1 93 ? -5.744 4.879 2.858 1.00 95.69 93 TYR A O 1
ATOM 725 N N . PRO A 1 94 ? -5.286 4.505 5.033 1.00 93.31 94 PRO A N 1
ATOM 726 C CA . PRO A 1 94 ? -6.506 3.748 5.277 1.00 93.31 94 PRO A CA 1
ATOM 727 C C . PRO A 1 94 ? -7.741 4.631 5.040 1.00 93.31 94 PRO A C 1
ATOM 729 O O . PRO A 1 94 ? -7.698 5.830 5.321 1.00 93.31 94 PRO A O 1
ATOM 732 N N . PRO A 1 95 ? -8.861 4.065 4.563 1.00 91.88 95 PRO A N 1
ATOM 733 C CA . PRO A 1 95 ? -10.073 4.845 4.315 1.00 91.88 95 PRO A CA 1
ATOM 734 C C . PRO A 1 95 ? -10.705 5.379 5.609 1.00 91.88 95 PRO A C 1
ATOM 736 O O . PRO A 1 95 ? -11.382 6.404 5.587 1.00 91.88 95 PRO A O 1
ATOM 739 N N . ASP A 1 96 ? -10.500 4.681 6.728 1.00 91.44 96 ASP A N 1
ATOM 740 C CA . ASP A 1 96 ? -10.933 5.087 8.059 1.00 91.44 96 ASP A CA 1
ATOM 741 C C . ASP A 1 96 ? -10.055 4.439 9.147 1.00 91.44 96 ASP A C 1
ATOM 743 O O . ASP A 1 96 ? -9.249 3.543 8.878 1.00 91.44 96 ASP A O 1
ATOM 747 N N . SER A 1 97 ? -10.237 4.875 10.396 1.00 86.44 97 SER A N 1
ATOM 748 C CA . SER A 1 97 ? -9.507 4.361 11.563 1.00 86.44 97 SER A CA 1
ATOM 749 C C . SER A 1 97 ? -9.995 2.993 12.062 1.00 86.44 97 SER A C 1
ATOM 751 O O . SER A 1 97 ? -9.469 2.460 13.042 1.00 86.44 97 SER A O 1
ATOM 753 N N . GLN A 1 98 ? -11.018 2.392 11.443 1.00 86.94 98 GLN A N 1
ATOM 754 C CA . GLN A 1 98 ? -11.576 1.139 11.939 1.00 86.94 98 GLN A CA 1
ATOM 755 C C . GLN A 1 98 ? -10.594 -0.009 11.722 1.00 86.94 98 GLN A C 1
ATOM 757 O O . GLN A 1 98 ? -9.974 -0.167 10.673 1.00 86.94 98 GLN A O 1
ATOM 762 N N . LYS A 1 99 ? -10.518 -0.911 12.705 1.00 87.75 99 LYS A N 1
ATOM 763 C CA . LYS A 1 99 ? -9.624 -2.076 12.656 1.00 87.75 99 LYS A CA 1
ATOM 764 C C . LYS A 1 99 ? -9.804 -2.946 11.404 1.00 87.75 99 LYS A C 1
ATOM 766 O O . LYS A 1 99 ? -8.831 -3.526 10.940 1.00 87.75 99 LYS A O 1
ATOM 771 N N . LYS A 1 100 ? -11.026 -3.029 10.865 1.00 89.50 100 LYS A N 1
ATOM 772 C CA . LYS A 1 100 ? -11.352 -3.784 9.640 1.00 89.50 100 LYS A CA 1
ATOM 773 C C . LYS A 1 100 ? -10.755 -3.174 8.365 1.00 89.50 100 LYS A C 1
ATOM 775 O O . LYS A 1 100 ? -10.635 -3.875 7.372 1.00 89.50 100 LYS A O 1
ATOM 780 N N . SER A 1 101 ? -10.438 -1.883 8.407 1.00 90.19 101 SER A N 1
ATOM 781 C CA . SER A 1 101 ? -9.917 -1.100 7.285 1.00 90.19 101 SER A CA 1
ATOM 782 C C . SER A 1 101 ? -8.389 -1.074 7.263 1.00 90.19 101 SER A C 1
ATOM 784 O O . SER A 1 101 ? -7.788 -0.528 6.341 1.00 90.19 101 SER A O 1
ATOM 786 N N . ARG A 1 102 ? -7.751 -1.669 8.280 1.00 93.31 102 ARG A N 1
ATOM 787 C CA . ARG A 1 102 ? -6.305 -1.883 8.322 1.00 93.31 102 ARG A CA 1
ATOM 788 C C . ARG A 1 102 ? -5.922 -2.895 7.253 1.00 93.31 102 ARG A C 1
ATOM 790 O O . ARG A 1 102 ? -6.560 -3.939 7.133 1.00 93.31 102 ARG A O 1
ATOM 797 N N . LEU A 1 103 ? -4.849 -2.604 6.532 1.00 94.44 103 LEU A N 1
ATOM 798 C CA . LEU A 1 103 ? -4.361 -3.488 5.486 1.00 94.44 103 LEU A CA 1
ATOM 799 C C . LEU A 1 103 ? -3.751 -4.740 6.103 1.00 94.44 103 LEU A C 1
ATOM 801 O O . LEU A 1 103 ? -2.929 -4.676 7.022 1.00 94.44 103 LEU A O 1
ATOM 805 N N . SER A 1 104 ? -4.110 -5.892 5.550 1.00 93.88 104 SER A N 1
ATOM 806 C CA . SER A 1 104 ? -3.270 -7.074 5.676 1.00 93.88 104 SER A CA 1
ATOM 807 C C . SER A 1 104 ? -1.948 -6.855 4.936 1.00 93.88 104 SER A C 1
ATOM 809 O O . SER A 1 104 ? -1.862 -6.065 3.994 1.00 93.88 104 SER A O 1
ATOM 811 N N . PHE A 1 105 ? -0.914 -7.616 5.299 1.00 92.12 105 PHE A N 1
ATOM 812 C CA . PHE A 1 105 ? 0.375 -7.554 4.603 1.00 92.12 105 PHE A CA 1
ATOM 813 C C . PHE A 1 105 ? 0.235 -7.796 3.090 1.00 92.12 105 PHE A C 1
ATOM 815 O O . PHE A 1 105 ? 0.871 -7.127 2.282 1.00 92.12 105 PHE A O 1
ATOM 822 N N . LYS A 1 106 ? -0.664 -8.704 2.689 1.00 92.00 106 LYS A N 1
ATOM 823 C CA . LYS A 1 106 ? -0.935 -8.990 1.278 1.00 92.00 106 LYS A CA 1
ATOM 824 C C . LYS A 1 106 ? -1.548 -7.793 0.548 1.00 92.00 106 LYS A C 1
ATOM 826 O O . LYS A 1 106 ? -1.166 -7.522 -0.585 1.00 92.00 106 LYS A O 1
ATOM 831 N N . GLU A 1 107 ? -2.500 -7.100 1.168 1.00 94.25 107 GLU A N 1
ATOM 832 C CA . GLU A 1 107 ? -3.125 -5.912 0.574 1.00 94.25 107 GLU A CA 1
ATOM 833 C C . GLU A 1 107 ? -2.150 -4.742 0.510 1.00 94.25 107 GLU A C 1
ATOM 835 O O . GLU A 1 107 ? -2.117 -4.048 -0.500 1.00 94.25 107 GLU A O 1
ATOM 840 N N . PHE A 1 108 ? -1.320 -4.571 1.541 1.00 95.62 108 PHE A N 1
ATOM 841 C CA . PHE A 1 108 ? -0.226 -3.606 1.530 1.00 95.62 108 PHE A CA 1
ATOM 842 C C . PHE A 1 108 ? 0.714 -3.857 0.344 1.00 95.62 108 PHE A C 1
ATOM 844 O O . PHE A 1 108 ? 0.877 -2.980 -0.497 1.00 95.62 108 PHE A O 1
ATOM 851 N N . LEU A 1 109 ? 1.239 -5.079 0.198 1.00 94.38 109 LEU A N 1
ATOM 852 C CA . LEU A 1 109 ? 2.099 -5.441 -0.934 1.00 94.38 109 LEU A CA 1
ATOM 853 C C . LEU A 1 109 ? 1.406 -5.231 -2.282 1.00 94.38 109 LEU A C 1
ATOM 855 O O . LEU A 1 109 ? 2.019 -4.734 -3.223 1.00 94.38 109 LEU A O 1
ATOM 859 N N . PHE A 1 110 ? 0.125 -5.589 -2.383 1.00 94.00 110 PHE A N 1
ATOM 860 C CA . PHE A 1 110 ? -0.649 -5.377 -3.600 1.00 94.00 110 PHE A CA 1
ATOM 861 C C . PHE A 1 110 ? -0.736 -3.888 -3.956 1.00 94.00 110 PHE A C 1
ATOM 863 O O . PHE A 1 110 ? -0.471 -3.525 -5.101 1.00 94.00 110 PHE A O 1
ATOM 870 N N . GLN A 1 111 ? -1.045 -3.023 -2.989 1.00 95.50 111 GLN A N 1
ATOM 871 C CA . GLN A 1 111 ? -1.123 -1.575 -3.199 1.00 95.50 111 GLN A CA 1
ATOM 872 C C . GLN A 1 111 ? 0.250 -0.919 -3.409 1.00 95.50 111 GLN A C 1
ATOM 874 O O . GLN A 1 111 ? 0.335 0.100 -4.087 1.00 95.50 111 GLN A O 1
ATOM 879 N N . THR A 1 112 ? 1.330 -1.509 -2.895 1.00 95.69 112 THR A N 1
ATOM 880 C CA . THR A 1 112 ? 2.703 -1.052 -3.149 1.00 95.69 112 THR A CA 1
ATOM 881 C C . THR A 1 112 ? 3.194 -1.436 -4.548 1.00 95.69 112 THR A C 1
ATOM 883 O O . THR A 1 112 ? 3.843 -0.630 -5.208 1.00 95.69 112 THR A O 1
ATOM 886 N N . ILE A 1 113 ? 2.896 -2.648 -5.027 1.00 94.38 113 ILE A N 1
ATOM 887 C CA . ILE A 1 113 ? 3.467 -3.190 -6.274 1.00 94.38 113 ILE A CA 1
ATOM 888 C C . ILE A 1 113 ? 2.617 -2.840 -7.504 1.00 94.38 113 ILE A C 1
ATOM 890 O O . ILE A 1 113 ? 3.171 -2.605 -8.578 1.00 94.38 113 ILE A O 1
ATOM 894 N N . THR A 1 114 ? 1.287 -2.782 -7.373 1.00 94.62 114 THR A N 1
ATOM 895 C CA . THR A 1 114 ? 0.381 -2.526 -8.511 1.00 94.62 114 THR A CA 1
ATOM 896 C C . THR A 1 114 ? 0.710 -1.229 -9.260 1.00 94.62 114 THR A C 1
ATOM 898 O O . THR A 1 114 ? 0.847 -1.294 -10.481 1.00 94.62 114 THR A O 1
ATOM 901 N N . PRO A 1 115 ? 0.960 -0.084 -8.592 1.00 94.62 115 PRO A N 1
ATOM 902 C CA . PRO A 1 115 ? 1.327 1.143 -9.297 1.00 94.62 115 PRO A CA 1
ATOM 903 C C . PRO A 1 115 ? 2.620 1.011 -10.112 1.00 94.62 115 PRO A C 1
ATOM 905 O O . PRO A 1 115 ? 2.732 1.595 -11.186 1.00 94.62 115 PRO A O 1
ATOM 908 N N . LEU A 1 116 ? 3.593 0.215 -9.649 1.00 93.69 116 LEU A N 1
ATOM 909 C CA . LEU A 1 116 ? 4.848 -0.015 -10.377 1.00 93.69 116 LEU A CA 1
ATOM 910 C C . LEU A 1 116 ? 4.620 -0.808 -11.670 1.00 93.69 116 LEU A C 1
ATOM 912 O O . LEU A 1 116 ? 5.311 -0.584 -12.661 1.00 93.69 116 LEU A O 1
ATOM 916 N N . LEU A 1 117 ? 3.648 -1.723 -11.668 1.00 91.94 117 LEU A N 1
ATOM 917 C CA . LEU A 1 117 ? 3.231 -2.456 -12.864 1.00 91.94 117 LEU A CA 1
ATOM 918 C C . LEU A 1 117 ? 2.466 -1.559 -13.834 1.00 91.94 117 LEU A C 1
ATOM 920 O O . LEU A 1 117 ? 2.756 -1.554 -15.027 1.00 91.94 117 LEU A O 1
ATOM 924 N N . GLU A 1 118 ? 1.502 -0.791 -13.325 1.00 93.31 118 GLU A N 1
ATOM 925 C CA . GLU A 1 118 ? 0.646 0.082 -14.138 1.00 93.31 118 GLU A CA 1
ATOM 926 C C . GLU A 1 118 ? 1.433 1.212 -14.810 1.00 93.31 118 GLU A C 1
ATOM 928 O O . GLU A 1 118 ? 1.135 1.592 -15.941 1.00 93.31 118 GLU A O 1
ATOM 933 N N . THR A 1 119 ? 2.474 1.715 -14.144 1.00 91.75 119 THR A N 1
ATOM 934 C CA . THR A 1 119 ? 3.383 2.738 -14.687 1.00 91.75 119 THR A CA 1
ATOM 935 C C . THR A 1 119 ? 4.499 2.162 -15.561 1.00 91.75 119 THR A C 1
ATOM 937 O O . THR A 1 119 ? 5.256 2.922 -16.164 1.00 91.75 119 THR A O 1
ATOM 940 N N . GLY A 1 120 ? 4.618 0.834 -15.651 1.00 90.25 120 GLY A N 1
ATOM 941 C CA . GLY A 1 120 ? 5.661 0.159 -16.425 1.00 90.25 120 GLY A CA 1
ATOM 942 C C . GLY A 1 120 ? 7.063 0.229 -15.810 1.00 90.25 120 GLY A C 1
ATOM 943 O O . GLY A 1 120 ? 8.024 -0.158 -16.471 1.00 90.25 120 GLY A O 1
ATOM 944 N N . VAL A 1 121 ? 7.191 0.685 -14.557 1.00 90.81 121 VAL A N 1
ATOM 945 C CA . VAL A 1 121 ? 8.451 0.668 -13.788 1.00 90.81 121 VAL A CA 1
ATOM 946 C C . VAL A 1 121 ? 8.956 -0.764 -13.612 1.00 90.81 121 VAL A C 1
ATOM 948 O O . VAL A 1 121 ? 10.151 -1.033 -13.712 1.00 90.81 121 VAL A O 1
ATOM 951 N N . ILE A 1 122 ? 8.032 -1.702 -13.409 1.00 89.81 122 ILE A N 1
ATOM 952 C CA . ILE A 1 122 ? 8.286 -3.136 -13.523 1.00 89.81 122 ILE A CA 1
ATOM 953 C C . ILE A 1 122 ? 7.310 -3.741 -14.529 1.00 89.81 122 ILE A C 1
ATOM 955 O O . ILE A 1 122 ? 6.189 -3.272 -14.700 1.00 89.81 122 ILE A O 1
ATOM 959 N N . THR A 1 123 ? 7.721 -4.813 -15.197 1.00 88.94 123 THR A N 1
ATOM 960 C CA . THR A 1 123 ? 6.940 -5.423 -16.289 1.00 88.94 123 THR A CA 1
ATOM 961 C C . THR A 1 123 ? 6.235 -6.717 -15.891 1.00 88.94 123 THR A C 1
ATOM 963 O O . THR A 1 123 ? 5.493 -7.294 -16.684 1.00 88.94 123 THR A O 1
ATOM 966 N N . LYS A 1 124 ? 6.481 -7.211 -14.675 1.00 87.75 124 LYS A N 1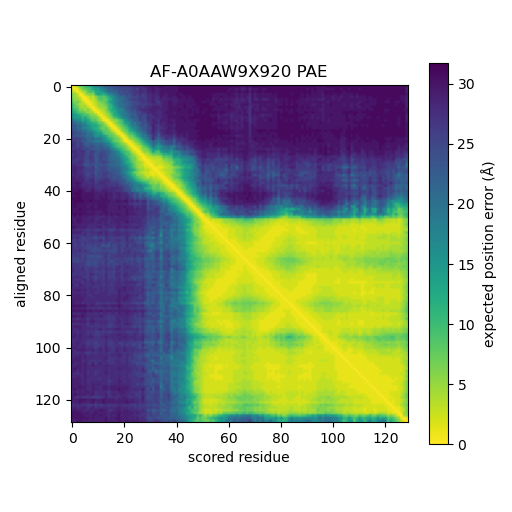
ATOM 967 C CA . LYS A 1 124 ? 5.979 -8.495 -14.174 1.00 87.75 124 LYS A CA 1
ATOM 968 C C . LYS A 1 124 ? 5.903 -8.494 -12.653 1.00 87.75 124 LYS A C 1
ATOM 970 O O . LYS A 1 124 ? 6.614 -7.736 -11.998 1.00 87.75 124 LYS A O 1
ATOM 975 N N . TRP A 1 125 ? 5.049 -9.350 -12.100 1.00 88.69 125 TRP A N 1
ATOM 976 C CA . TRP A 1 125 ? 4.957 -9.524 -10.651 1.00 88.69 125 TRP A CA 1
ATOM 977 C C . TRP A 1 125 ? 6.248 -10.165 -10.103 1.00 88.69 125 TRP A C 1
ATOM 979 O O . TRP A 1 125 ? 6.776 -11.090 -10.739 1.00 88.69 125 TRP A O 1
ATOM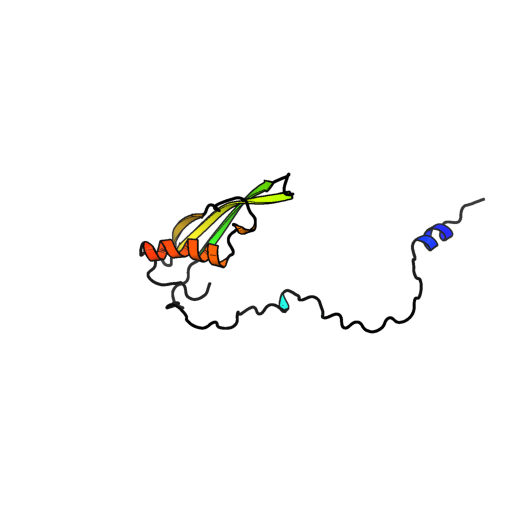 989 N N . PRO A 1 126 ? 6.758 -9.705 -8.943 1.00 85.44 126 PRO A N 1
ATOM 990 C CA . PRO A 1 126 ? 7.902 -10.326 -8.286 1.00 85.44 126 PRO A CA 1
ATOM 991 C C . PRO A 1 126 ? 7.598 -11.772 -7.880 1.00 85.44 126 PRO A C 1
ATOM 993 O O . PRO A 1 126 ? 6.457 -12.140 -7.597 1.00 85.44 126 PRO A O 1
ATOM 996 N N . GLY A 1 127 ? 8.646 -12.593 -7.925 1.00 71.12 127 GLY A N 1
ATOM 997 C CA . GLY A 1 127 ? 8.577 -14.050 -7.884 1.00 71.12 127 GLY A CA 1
ATOM 998 C C . GLY A 1 127 ? 8.191 -14.644 -6.533 1.00 71.12 127 GLY A C 1
ATOM 999 O O . GLY A 1 127 ? 7.252 -15.418 -6.365 1.00 71.12 127 GLY A O 1
ATOM 1000 N N . ILE A 1 128 ? 9.013 -14.308 -5.556 1.00 61.88 128 ILE A N 1
ATOM 1001 C CA . ILE A 1 128 ? 8.927 -14.792 -4.189 1.00 61.88 128 ILE A CA 1
ATOM 1002 C C . ILE A 1 128 ? 9.005 -13.529 -3.343 1.00 61.88 128 ILE A C 1
ATOM 1004 O O . ILE A 1 128 ? 9.938 -12.744 -3.514 1.00 61.88 128 ILE A O 1
ATOM 1008 N N . ILE A 1 129 ? 7.978 -13.312 -2.523 1.00 55.69 129 ILE A N 1
ATOM 1009 C CA . ILE A 1 129 ? 7.871 -12.180 -1.599 1.00 55.69 129 ILE A CA 1
ATOM 1010 C C . ILE A 1 129 ? 8.028 -12.713 -0.183 1.00 55.69 129 ILE A C 1
ATOM 1012 O O . ILE A 1 129 ? 7.382 -13.750 0.103 1.00 55.69 129 ILE A O 1
#

Foldseek 3Di:
DDDDPVVVVVVVPPDDDDDDDPDDPPDPDDDPVNDPPDDDDDDDDDPADQPWDKDKDKDWDWDQDPVVRDTFTAWIKIWIQGPVRDIDIDIDGFPGRDPVSDDDPVRVVCVVCVVCCVVVVDVGHHHDD

Nearest PDB structures (foldseek):
  8d9d-assembly1_C  TM=4.260E-01  e=2.367E-01  Homo sapiens
  2ola-assembly1_A  TM=4.133E-01  e=1.353E+00  Staphylococcus aureus subsp. aureus COL
  2x5g-assembly1_A-2  TM=3.071E-01  e=6.578E-01  Sulfolobus islandicus rudivirus 1 variant XX
  6r6t-assembly1_A  TM=4.146E-01  e=1.621E+00  Mus musculus

Sequence (129 aa):
MSNNLQDILAAASGYQSVTSEPALNFKRPKTLDDYPVIPPASKKVSVISSDLTLHIGFDTEYVFNPETQQNDILSYQSYVVLPDNTGVSNIIYPPDSQKKSRLSFKEFLFQTITPLLETGVITKWPGII

Radius of gyration: 26.9 Å; Cα contacts (8 Å, |Δi|>4): 128; chains: 1; bounding box: 31×45×91 Å

Solvent-accessible surface area (backbone atoms only — not comparable to full-atom values): 8531 Å² total; per-residue (Å²): 135,82,84,64,77,65,69,67,55,62,77,73,59,85,78,75,89,72,78,90,74,81,86,71,84,70,74,73,80,80,53,79,85,71,51,70,92,66,77,81,90,72,87,84,75,68,79,54,32,83,86,44,70,72,50,72,49,73,58,71,47,66,46,81,35,81,90,80,71,42,71,30,55,60,33,39,38,38,40,39,34,45,86,88,69,50,74,48,77,50,77,46,65,48,92,47,62,50,79,86,49,55,73,50,72,68,54,46,50,48,67,64,49,48,58,37,46,77,71,58,79,35,92,63,52,60,37,78,134

Organism: Escherichia coli (NCBI:txid562)

pLDDT: mean 77.27, std 20.01, range [40.62, 97.94]